Protein AF-W3VMU3-F1 (afdb_monomer_lite)

InterPro domains:
  IPR000582 Acyl-CoA-binding protein, ACBP [PF00887] (4-82)
  IPR000582 Acyl-CoA-binding protein, ACBP [PR00689] (4-19)
  IPR000582 Acyl-CoA-binding protein, ACBP [PR00689] (25-43)
  IPR000582 Acyl-CoA-binding protein, ACBP [PR00689] (48-63)
  IPR000582 Acyl-CoA-binding protein, ACBP [PR00689] (69-86)
  IPR000582 Acyl-CoA-binding protein, ACBP [PS51228] (3-94)
  IPR014352 FERM/acyl-CoA-binding protein superfamily [G3DSA:1.20.80.10] (2-93)
  IPR035984 Acyl-CoA binding protein superfamily [SSF47027] (3-86)

Radius of gyration: 17.45 Å; chains: 1; bounding box: 44×39×42 Å

Structure (mmCIF, N/CA/C/O backbone):
data_AF-W3VMU3-F1
#
_entry.id   AF-W3VMU3-F1
#
loop_
_atom_site.group_PDB
_atom_site.id
_atom_site.type_symbol
_atom_site.label_atom_id
_atom_site.label_alt_id
_atom_site.label_comp_id
_atom_site.label_asym_id
_atom_site.label_entity_id
_atom_site.label_seq_id
_atom_site.pdbx_PDB_ins_code
_atom_site.Cartn_x
_atom_site.Cartn_y
_atom_site.Cartn_z
_atom_site.occupancy
_atom_site.B_iso_or_equiv
_atom_site.auth_seq_id
_atom_site.auth_comp_id
_atom_site.auth_asym_id
_atom_site.auth_atom_id
_atom_site.pdbx_PDB_model_num
ATOM 1 N N . MET A 1 1 ? -11.881 13.806 -7.521 1.00 60.03 1 MET A N 1
ATOM 2 C CA . MET A 1 1 ? -11.652 12.351 -7.335 1.00 60.03 1 MET A CA 1
ATOM 3 C C . MET A 1 1 ? -11.541 12.062 -5.845 1.00 60.03 1 MET A C 1
ATOM 5 O O . MET A 1 1 ? -10.724 12.718 -5.206 1.00 60.03 1 MET A O 1
ATOM 9 N N . SER A 1 2 ? -12.343 11.139 -5.300 1.00 84.69 2 SER A N 1
ATOM 10 C CA . SER A 1 2 ? -12.185 10.689 -3.908 1.00 84.69 2 SER A CA 1
ATOM 11 C C . SER A 1 2 ? -10.859 9.937 -3.732 1.00 84.69 2 SER A C 1
ATOM 13 O O . SER A 1 2 ? -10.323 9.377 -4.694 1.00 84.69 2 SER A O 1
ATOM 15 N N . VAL A 1 3 ? -10.315 9.946 -2.513 1.00 86.19 3 VAL A N 1
ATOM 16 C CA . VAL A 1 3 ? -9.067 9.240 -2.167 1.00 86.19 3 VAL A CA 1
ATOM 17 C C . VAL A 1 3 ? -9.206 7.739 -2.449 1.00 86.19 3 VAL A C 1
ATOM 19 O O . VAL A 1 3 ? -8.334 7.140 -3.073 1.00 86.19 3 VAL A O 1
ATOM 22 N N . GLU A 1 4 ? -10.367 7.171 -2.134 1.00 86.69 4 GLU A N 1
ATOM 23 C CA . GLU A 1 4 ? -10.703 5.775 -2.404 1.00 86.69 4 GLU A CA 1
ATOM 24 C C . GLU A 1 4 ? -10.675 5.424 -3.901 1.00 86.69 4 GLU A C 1
ATOM 26 O O . GLU A 1 4 ? -10.109 4.404 -4.293 1.00 86.69 4 GLU A O 1
ATOM 31 N N . ALA A 1 5 ? -11.213 6.287 -4.771 1.00 87.88 5 ALA A N 1
ATOM 32 C CA . ALA A 1 5 ? -11.179 6.055 -6.216 1.00 87.88 5 ALA A CA 1
ATOM 33 C C . ALA A 1 5 ? -9.739 6.054 -6.759 1.00 87.88 5 ALA A C 1
ATOM 35 O O . ALA A 1 5 ? -9.382 5.215 -7.592 1.00 87.88 5 ALA A O 1
ATOM 36 N N . LYS A 1 6 ? -8.889 6.964 -6.259 1.00 86.44 6 LYS A N 1
ATOM 37 C CA . LYS A 1 6 ? -7.457 6.998 -6.601 1.00 86.44 6 LYS A CA 1
ATOM 38 C C . LYS A 1 6 ? -6.744 5.740 -6.107 1.00 86.44 6 LYS A C 1
ATOM 40 O O . LYS A 1 6 ? -5.964 5.158 -6.858 1.00 86.44 6 LYS A O 1
ATOM 45 N N . PHE A 1 7 ? -7.046 5.300 -4.889 1.00 90.25 7 PHE A N 1
ATOM 46 C CA . PHE A 1 7 ? -6.493 4.090 -4.290 1.00 90.25 7 PHE A CA 1
ATOM 47 C C . PHE A 1 7 ? -6.861 2.832 -5.080 1.00 90.25 7 PHE A C 1
ATOM 49 O O . PHE A 1 7 ? -5.969 2.086 -5.475 1.00 90.25 7 PHE A O 1
ATOM 56 N N . ASN A 1 8 ? -8.140 2.629 -5.403 1.00 89.62 8 ASN A N 1
ATOM 57 C CA . ASN A 1 8 ? -8.587 1.466 -6.177 1.00 89.62 8 ASN A CA 1
ATOM 58 C C . ASN A 1 8 ? -7.898 1.403 -7.548 1.00 89.62 8 ASN A C 1
ATOM 60 O O . ASN A 1 8 ? -7.438 0.343 -7.981 1.00 89.62 8 ASN A O 1
ATOM 64 N N . LYS A 1 9 ? -7.741 2.559 -8.204 1.00 87.69 9 LYS A N 1
ATOM 65 C CA . LYS A 1 9 ? -6.994 2.666 -9.461 1.00 87.69 9 LYS A CA 1
ATOM 66 C C . LYS A 1 9 ? -5.507 2.341 -9.273 1.00 87.69 9 LYS A C 1
ATOM 68 O O . LYS A 1 9 ? -4.952 1.582 -10.063 1.00 87.69 9 LYS A O 1
ATOM 73 N N . ALA A 1 10 ? -4.871 2.866 -8.226 1.00 86.50 10 ALA A N 1
ATOM 74 C CA . ALA A 1 10 ? -3.470 2.594 -7.904 1.00 86.50 10 ALA A CA 1
ATOM 75 C C . ALA A 1 10 ? -3.218 1.103 -7.618 1.00 86.50 10 ALA A C 1
ATOM 77 O O . ALA A 1 10 ? -2.263 0.535 -8.146 1.00 86.50 10 ALA A O 1
ATOM 78 N N . VAL A 1 11 ? -4.102 0.447 -6.861 1.00 88.94 11 VAL A N 1
ATOM 79 C CA . VAL A 1 11 ? -4.041 -0.997 -6.583 1.00 88.94 11 VAL A CA 1
ATOM 80 C C . VAL A 1 11 ? -4.140 -1.808 -7.877 1.00 88.94 11 VAL A C 1
ATOM 82 O O . VAL A 1 11 ? -3.340 -2.718 -8.093 1.00 88.94 11 VAL A O 1
ATOM 85 N N . SER A 1 12 ? -5.068 -1.449 -8.771 1.00 87.06 12 SER A N 1
ATOM 86 C CA . SER A 1 12 ? -5.197 -2.100 -10.081 1.00 87.06 12 SER A CA 1
ATOM 87 C C . SER A 1 12 ? -3.937 -1.941 -10.933 1.00 87.06 12 SER A C 1
ATOM 89 O O . SER A 1 12 ? -3.537 -2.892 -11.606 1.00 87.06 12 SER A O 1
ATOM 91 N N . ILE A 1 13 ? -3.304 -0.763 -10.907 1.00 83.81 13 ILE A N 1
ATOM 92 C CA . ILE A 1 13 ? -2.051 -0.510 -11.626 1.00 83.81 13 ILE A CA 1
ATOM 93 C C . ILE A 1 13 ? -0.955 -1.416 -11.071 1.00 83.81 13 ILE A C 1
ATOM 95 O O . ILE A 1 13 ? -0.384 -2.179 -11.841 1.00 83.81 13 ILE A O 1
ATOM 99 N N . VAL A 1 14 ? -0.713 -1.387 -9.754 1.00 84.06 14 VAL A N 1
ATOM 100 C CA . VAL A 1 14 ? 0.336 -2.183 -9.092 1.00 84.06 14 VAL A CA 1
ATOM 101 C C . VAL A 1 14 ? 0.155 -3.682 -9.344 1.00 84.06 14 VAL A C 1
ATOM 103 O O . VAL A 1 14 ? 1.135 -4.369 -9.617 1.00 84.06 14 VAL A O 1
ATOM 106 N N . GLY A 1 15 ? -1.083 -4.186 -9.321 1.00 81.25 15 GLY A N 1
ATOM 107 C CA . GLY A 1 15 ? -1.386 -5.589 -9.627 1.00 81.25 15 GLY A CA 1
ATOM 108 C C . GLY A 1 15 ? -1.200 -5.973 -11.100 1.00 81.25 15 GLY A C 1
ATOM 109 O O . GLY A 1 15 ? -0.961 -7.141 -11.396 1.00 81.25 15 GLY A O 1
ATOM 110 N N . SER A 1 16 ? -1.272 -5.002 -12.012 1.00 80.81 16 SER A N 1
ATOM 111 C CA . SER A 1 16 ? -1.098 -5.209 -13.456 1.00 80.81 16 SER A CA 1
ATOM 112 C C . SER A 1 16 ? 0.324 -4.906 -13.941 1.00 80.81 16 SER A C 1
ATOM 114 O O . SER A 1 16 ? 0.601 -5.046 -15.133 1.00 80.81 16 SER A O 1
ATOM 116 N N . LEU A 1 17 ? 1.232 -4.466 -13.057 1.00 75.69 17 LEU A N 1
ATOM 117 C CA . LEU A 1 17 ? 2.606 -4.152 -13.443 1.00 75.69 17 LEU A CA 1
ATOM 118 C C . LEU A 1 17 ? 3.341 -5.432 -13.876 1.00 75.69 17 LEU A C 1
ATOM 120 O O . LEU A 1 17 ? 3.419 -6.393 -13.105 1.00 75.69 17 LEU A O 1
ATOM 124 N N . PRO A 1 18 ? 3.924 -5.462 -15.088 1.00 73.44 18 PRO A N 1
ATOM 125 C CA . PRO A 1 18 ? 4.753 -6.581 -15.503 1.00 73.44 18 PRO A CA 1
ATOM 126 C C . PRO A 1 18 ? 6.033 -6.627 -14.661 1.00 73.44 18 PRO A C 1
ATOM 128 O O . PRO A 1 18 ? 6.621 -5.590 -14.353 1.00 73.44 18 PRO A O 1
ATOM 131 N N . LYS A 1 19 ? 6.489 -7.841 -14.325 1.00 66.75 19 LYS A N 1
ATOM 132 C CA . LYS A 1 19 ? 7.703 -8.064 -13.514 1.00 66.75 19 LYS A CA 1
ATOM 133 C C . LYS A 1 19 ? 8.954 -7.439 -14.142 1.00 66.75 19 LYS A C 1
ATOM 135 O O . LYS A 1 19 ? 9.784 -6.901 -13.422 1.00 66.75 19 LYS A O 1
ATOM 140 N N . ASP A 1 20 ? 9.020 -7.428 -15.473 1.00 66.00 20 ASP A N 1
ATOM 141 C CA . ASP A 1 20 ? 10.104 -6.833 -16.267 1.00 66.00 20 ASP A CA 1
ATOM 142 C C . ASP A 1 20 ? 9.714 -5.460 -16.852 1.00 66.00 20 ASP A C 1
ATOM 144 O O . ASP A 1 20 ? 10.149 -5.056 -17.932 1.00 66.00 20 ASP A O 1
ATOM 148 N N . GLY A 1 21 ? 8.823 -4.748 -16.161 1.00 64.69 21 GLY A N 1
ATOM 149 C CA . GLY A 1 21 ? 8.281 -3.469 -16.596 1.00 64.69 21 GLY A CA 1
ATOM 150 C C . GLY A 1 21 ? 9.213 -2.270 -16.392 1.00 64.69 21 GLY A C 1
ATOM 151 O O . GLY A 1 21 ? 10.253 -2.364 -15.740 1.00 64.69 21 GLY A O 1
ATOM 152 N N . PRO A 1 22 ? 8.812 -1.092 -16.905 1.00 61.53 22 PRO A N 1
ATOM 153 C CA . PRO A 1 22 ? 9.502 0.175 -16.650 1.00 61.53 22 PRO A CA 1
ATOM 154 C C . PRO A 1 22 ? 9.359 0.667 -15.198 1.00 61.53 22 PRO A C 1
ATOM 156 O O . PRO A 1 22 ? 10.079 1.576 -14.786 1.00 61.53 22 PRO A O 1
ATOM 159 N N . VAL A 1 23 ? 8.424 0.088 -14.437 1.00 66.12 23 VAL A N 1
ATOM 160 C CA . VAL A 1 23 ? 8.208 0.3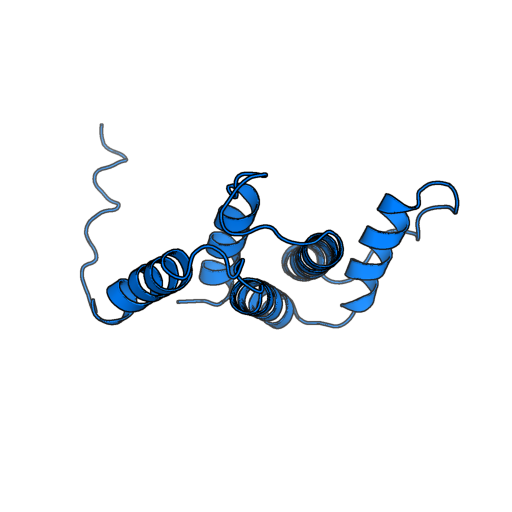43 -13.010 1.00 66.12 23 VAL A CA 1
ATOM 161 C C . VAL A 1 23 ? 8.434 -0.969 -12.278 1.00 66.12 23 VAL A C 1
ATOM 163 O O . VAL A 1 23 ? 7.624 -1.884 -12.407 1.00 66.12 23 VAL A O 1
ATOM 166 N N . GLN A 1 24 ? 9.535 -1.063 -11.536 1.00 72.44 24 GLN A N 1
ATOM 167 C CA . GLN A 1 24 ? 9.871 -2.243 -10.741 1.00 72.44 24 GLN A CA 1
ATOM 168 C C . GLN A 1 24 ? 9.912 -1.854 -9.263 1.00 72.44 24 GLN A C 1
ATOM 170 O O . GLN A 1 24 ? 10.903 -1.279 -8.811 1.00 72.44 24 GLN A O 1
ATOM 175 N N . PRO A 1 25 ? 8.838 -2.130 -8.503 1.00 77.56 25 PRO A N 1
ATOM 176 C CA . PRO A 1 25 ? 8.845 -1.939 -7.062 1.00 77.56 25 PRO A CA 1
ATOM 177 C C . PRO A 1 25 ? 9.890 -2.855 -6.424 1.00 77.56 25 PRO A C 1
ATOM 179 O O . PRO A 1 25 ? 9.876 -4.072 -6.649 1.00 77.56 25 PRO A O 1
ATOM 182 N N . THR A 1 26 ? 10.767 -2.290 -5.596 1.00 82.12 26 THR A N 1
ATOM 183 C CA . THR A 1 26 ? 11.695 -3.090 -4.788 1.00 82.12 26 THR A CA 1
ATOM 184 C C . THR A 1 26 ? 10.919 -3.965 -3.796 1.00 82.12 26 THR A C 1
ATOM 186 O O . THR A 1 26 ? 9.734 -3.734 -3.546 1.00 82.12 26 THR A O 1
ATOM 189 N N . GLN A 1 27 ? 11.561 -4.976 -3.202 1.00 80.94 27 GLN A N 1
ATOM 190 C CA . GLN A 1 27 ? 10.909 -5.794 -2.167 1.00 80.94 27 GLN A CA 1
ATOM 191 C C . GLN A 1 27 ? 10.395 -4.938 -0.998 1.00 80.94 27 GLN A C 1
ATOM 193 O O . GLN A 1 27 ? 9.286 -5.164 -0.515 1.00 80.94 27 GLN A O 1
ATOM 198 N N . ASP A 1 28 ? 11.149 -3.911 -0.605 1.00 83.44 28 ASP A N 1
ATOM 199 C CA . ASP A 1 28 ? 10.746 -2.979 0.449 1.00 83.44 28 ASP A CA 1
ATOM 200 C C . ASP A 1 28 ? 9.518 -2.160 0.046 1.00 83.44 28 ASP A C 1
ATOM 202 O O . ASP A 1 28 ? 8.622 -1.940 0.863 1.00 83.44 28 ASP A O 1
ATOM 206 N N . ASP A 1 29 ? 9.424 -1.742 -1.217 1.00 86.06 29 ASP A N 1
ATOM 207 C CA . ASP A 1 29 ? 8.254 -1.011 -1.703 1.00 86.06 29 ASP A CA 1
ATOM 208 C C . ASP A 1 29 ? 7.022 -1.913 -1.774 1.00 86.06 29 ASP A C 1
ATOM 210 O O . ASP A 1 29 ? 5.940 -1.507 -1.358 1.00 86.06 29 ASP A O 1
ATOM 214 N N . GLN A 1 30 ? 7.181 -3.171 -2.195 1.00 87.62 30 GLN A N 1
ATOM 215 C CA . GLN A 1 30 ? 6.100 -4.162 -2.153 1.00 87.62 30 GLN A CA 1
ATOM 216 C C . GLN A 1 30 ? 5.583 -4.375 -0.722 1.00 87.62 30 GLN A C 1
ATOM 218 O O . GLN A 1 30 ? 4.371 -4.463 -0.510 1.00 87.62 30 GLN A O 1
ATOM 223 N N . LEU A 1 31 ? 6.479 -4.411 0.271 1.00 89.56 31 LEU A N 1
ATOM 224 C CA . LEU A 1 31 ? 6.104 -4.500 1.684 1.00 89.56 31 LEU A CA 1
ATOM 225 C C . LEU A 1 31 ? 5.380 -3.237 2.172 1.00 89.56 31 LEU A C 1
ATOM 227 O O . LEU A 1 31 ? 4.376 -3.359 2.876 1.00 89.56 31 LEU A O 1
ATOM 231 N N . LYS A 1 32 ? 5.816 -2.037 1.765 1.00 89.25 32 LYS A N 1
ATOM 232 C CA . LYS A 1 32 ? 5.110 -0.777 2.071 1.00 89.25 32 LYS A CA 1
ATOM 233 C C . LYS A 1 32 ? 3.701 -0.762 1.478 1.00 89.25 32 LYS A C 1
ATOM 235 O O . LYS A 1 32 ? 2.745 -0.509 2.209 1.00 89.25 32 LYS A O 1
ATOM 240 N N . PHE A 1 33 ? 3.559 -1.088 0.189 1.00 90.31 33 PHE A N 1
ATOM 241 C CA . PHE A 1 33 ? 2.253 -1.176 -0.470 1.00 90.31 33 PHE A CA 1
ATOM 242 C C . PHE A 1 33 ? 1.344 -2.178 0.233 1.00 90.31 33 PHE A C 1
ATOM 244 O O . PHE A 1 33 ? 0.177 -1.879 0.471 1.00 90.31 33 PHE A O 1
ATOM 251 N N . TYR A 1 34 ? 1.877 -3.338 0.623 1.00 92.62 34 TYR A N 1
ATOM 252 C CA . TYR A 1 34 ? 1.128 -4.319 1.400 1.00 92.62 34 TYR A CA 1
ATOM 253 C C . TYR A 1 34 ? 0.645 -3.740 2.738 1.00 92.62 34 TYR A C 1
ATOM 255 O O . TYR A 1 34 ? -0.536 -3.860 3.061 1.00 92.62 34 TYR A O 1
ATOM 263 N N . GLY A 1 35 ? 1.522 -3.078 3.497 1.00 93.00 35 GLY A N 1
ATOM 264 C CA . GLY A 1 35 ? 1.168 -2.470 4.780 1.00 93.00 35 GLY A CA 1
ATOM 265 C C . GLY A 1 35 ? 0.054 -1.427 4.660 1.00 93.00 35 GLY A C 1
ATOM 266 O O . GLY A 1 35 ? -0.916 -1.483 5.415 1.00 93.00 35 GLY A O 1
ATOM 267 N N . PHE A 1 36 ? 0.156 -0.509 3.693 1.00 93.31 36 PHE A N 1
ATOM 268 C CA . PHE A 1 36 ? -0.873 0.509 3.453 1.00 93.31 36 PHE A CA 1
ATOM 269 C C . PHE A 1 36 ? -2.176 -0.095 2.932 1.00 93.31 36 PHE A C 1
ATOM 271 O O . PHE A 1 36 ? -3.248 0.273 3.398 1.00 93.31 36 PHE A O 1
ATOM 278 N N . TYR A 1 37 ? -2.103 -1.074 2.027 1.00 93.94 37 TYR A N 1
ATOM 279 C CA . TYR A 1 37 ? -3.284 -1.762 1.508 1.00 93.94 37 TYR A CA 1
ATOM 280 C C . TYR A 1 37 ? -4.074 -2.460 2.621 1.00 93.94 37 TYR A C 1
ATOM 282 O O . TYR A 1 37 ? -5.301 -2.354 2.684 1.00 93.94 37 TYR A O 1
ATOM 290 N N . LYS A 1 38 ? -3.381 -3.156 3.530 1.00 94.31 38 LYS A N 1
ATOM 291 C CA . LYS A 1 38 ? -4.017 -3.835 4.665 1.00 94.31 38 LYS A CA 1
ATOM 292 C C . LYS A 1 38 ? -4.646 -2.841 5.640 1.00 94.31 38 LYS A C 1
ATOM 294 O O . LYS A 1 38 ? -5.785 -3.060 6.043 1.00 94.31 38 LYS A O 1
ATOM 299 N N . GLN A 1 39 ? -3.966 -1.735 5.937 1.00 93.25 39 GLN A N 1
ATOM 300 C CA . GLN A 1 39 ? -4.509 -0.682 6.797 1.00 93.25 39 GLN A CA 1
ATOM 301 C C . GLN A 1 39 ? -5.724 0.019 6.162 1.00 93.25 39 GLN A C 1
ATOM 303 O O . GLN A 1 39 ? -6.736 0.222 6.823 1.00 93.25 39 GLN A O 1
ATOM 308 N N . ALA A 1 40 ? -5.678 0.312 4.861 1.00 93.06 40 ALA A N 1
ATOM 309 C CA . ALA A 1 40 ? -6.774 0.950 4.132 1.00 93.06 40 ALA A CA 1
ATOM 310 C C . ALA A 1 40 ? -8.039 0.075 4.048 1.00 93.06 40 ALA A C 1
ATOM 312 O O . ALA A 1 40 ? -9.157 0.587 4.064 1.00 93.06 40 ALA A O 1
ATOM 313 N N . THR A 1 41 ? -7.877 -1.248 3.950 1.00 92.62 41 THR A N 1
ATOM 314 C CA . THR A 1 41 ? -8.995 -2.189 3.758 1.00 92.62 41 THR A CA 1
ATOM 315 C C . THR A 1 41 ? -9.536 -2.732 5.078 1.00 92.62 41 THR A C 1
ATOM 317 O O . THR A 1 41 ? -10.736 -2.653 5.345 1.00 92.62 41 THR A O 1
ATOM 320 N N . ILE A 1 42 ? -8.652 -3.263 5.922 1.00 93.12 42 ILE A N 1
ATOM 321 C CA . ILE A 1 42 ? -9.009 -3.935 7.178 1.00 93.12 42 ILE A CA 1
ATOM 322 C C . ILE A 1 42 ? -8.917 -2.974 8.364 1.00 93.12 42 ILE A C 1
ATOM 324 O O . ILE A 1 42 ? -9.728 -3.077 9.282 1.00 93.12 42 ILE A O 1
ATOM 328 N N . GLY A 1 43 ? -7.988 -2.019 8.327 1.00 92.12 43 GLY A N 1
ATOM 329 C CA . GLY A 1 43 ? -7.603 -1.218 9.488 1.00 92.12 43 GLY A CA 1
ATOM 330 C C . GLY A 1 43 ? -6.455 -1.874 10.248 1.00 92.12 43 GLY A C 1
ATOM 331 O O . GLY A 1 43 ? -5.627 -2.567 9.652 1.00 92.12 43 GLY A O 1
ATOM 332 N N . ASP A 1 44 ? -6.427 -1.660 11.560 1.00 93.50 44 ASP A N 1
ATOM 333 C CA . ASP A 1 44 ? -5.347 -2.116 12.433 1.00 93.50 44 ASP A CA 1
ATOM 334 C C . ASP A 1 44 ? -5.104 -3.627 12.370 1.00 93.50 44 ASP A C 1
ATOM 336 O O . ASP A 1 44 ? -6.015 -4.444 12.192 1.00 93.50 44 ASP A O 1
ATOM 340 N N . VAL A 1 45 ? -3.838 -4.006 12.554 1.00 93.25 45 VAL A N 1
ATOM 341 C CA . VAL A 1 45 ? -3.426 -5.407 12.557 1.00 93.25 45 VAL A CA 1
ATOM 342 C C . VAL A 1 45 ? -4.148 -6.189 13.655 1.00 93.25 45 VAL A C 1
ATOM 344 O O . VAL A 1 45 ? -4.081 -5.876 14.840 1.00 93.25 45 VAL A O 1
ATOM 347 N N . ASN A 1 46 ? -4.833 -7.254 13.248 1.00 91.31 46 ASN A N 1
ATOM 348 C CA . ASN A 1 46 ? -5.657 -8.089 14.125 1.00 91.31 46 ASN A CA 1
ATOM 349 C C . ASN A 1 46 ? -5.181 -9.552 14.187 1.00 91.31 46 ASN A C 1
ATOM 351 O O . ASN A 1 46 ? -5.840 -10.410 14.772 1.00 91.31 46 ASN A O 1
ATOM 355 N N . THR A 1 47 ? -4.027 -9.852 13.588 1.00 90.56 47 THR A N 1
ATOM 356 C CA . THR A 1 47 ? -3.428 -11.192 13.552 1.00 90.56 47 THR A CA 1
ATOM 357 C C . THR A 1 47 ? -2.208 -11.284 14.460 1.00 90.56 47 THR A C 1
ATOM 359 O O . THR A 1 47 ? -1.468 -10.312 14.607 1.00 90.56 47 THR A O 1
ATOM 362 N N . LYS A 1 48 ? -1.929 -12.471 15.010 1.00 90.62 48 LYS A N 1
ATOM 363 C CA . LYS A 1 48 ? -0.703 -12.718 15.786 1.00 90.62 48 LYS A CA 1
ATOM 364 C C . LYS A 1 48 ? 0.543 -12.611 14.901 1.00 90.62 48 LYS A C 1
ATOM 366 O O . LYS A 1 48 ? 0.497 -12.957 13.722 1.00 90.62 48 LYS A O 1
ATOM 371 N N . LYS A 1 49 ? 1.659 -12.172 15.492 1.00 90.38 49 LYS A N 1
ATOM 372 C CA . LYS A 1 49 ? 2.956 -12.110 14.809 1.00 90.38 49 LYS A CA 1
ATOM 373 C C . LYS A 1 49 ? 3.375 -13.518 14.344 1.00 90.38 49 LYS A C 1
ATOM 375 O O . LYS A 1 49 ? 3.381 -14.430 15.175 1.00 90.38 49 LYS A O 1
ATOM 380 N N . PRO A 1 50 ? 3.725 -13.708 13.057 1.00 91.31 50 PRO A N 1
ATOM 381 C CA . PRO A 1 50 ? 4.214 -14.986 12.544 1.00 91.31 50 PRO A CA 1
ATOM 382 C C . PRO A 1 50 ? 5.471 -15.474 13.275 1.00 91.31 50 PRO A C 1
ATOM 384 O O . PRO A 1 50 ? 6.266 -14.676 13.781 1.00 91.31 50 PRO A O 1
ATOM 387 N N . GLY A 1 51 ? 5.639 -16.798 13.342 1.00 88.19 51 GLY A N 1
ATOM 388 C CA . GLY A 1 51 ? 6.772 -17.439 14.013 1.00 88.19 51 GLY A CA 1
ATOM 389 C C . GLY A 1 51 ? 8.108 -17.212 13.296 1.00 88.19 51 GLY A C 1
ATOM 390 O O . GLY A 1 51 ? 8.149 -16.845 12.127 1.00 88.19 51 GLY A O 1
ATOM 391 N N . MET A 1 52 ? 9.220 -17.479 13.990 1.00 79.75 52 MET A N 1
ATOM 392 C CA . MET A 1 52 ? 10.589 -17.212 13.506 1.00 79.75 52 MET A CA 1
ATOM 393 C C . MET A 1 52 ? 10.945 -17.908 12.177 1.00 79.75 52 MET A C 1
ATOM 395 O O . MET A 1 52 ? 11.828 -17.436 11.467 1.00 79.75 52 MET A O 1
ATOM 399 N N . PHE A 1 53 ? 10.248 -18.992 11.828 1.00 88.81 53 PHE A N 1
ATOM 400 C CA . PHE A 1 53 ? 10.465 -19.749 10.593 1.00 88.81 53 PHE A CA 1
ATOM 401 C C . PHE A 1 53 ? 9.759 -19.157 9.358 1.00 88.81 53 PHE A C 1
ATOM 403 O O . PHE A 1 53 ? 10.083 -19.553 8.243 1.00 88.81 53 PHE A O 1
ATOM 410 N N . ASP A 1 54 ? 8.839 -18.198 9.525 1.00 88.88 54 ASP A N 1
ATOM 411 C CA . ASP A 1 54 ? 8.161 -17.498 8.423 1.00 88.88 54 ASP A CA 1
ATOM 412 C C . ASP A 1 54 ? 8.642 -16.042 8.329 1.00 88.88 54 ASP A C 1
ATOM 414 O O . ASP A 1 54 ? 7.999 -15.101 8.806 1.00 88.88 54 ASP A O 1
ATOM 418 N N . LEU A 1 55 ? 9.818 -15.855 7.724 1.00 87.62 55 LEU A N 1
ATOM 419 C CA . LEU A 1 55 ? 10.425 -14.531 7.563 1.00 87.62 55 LEU A CA 1
ATOM 420 C C . LEU A 1 55 ? 9.570 -13.618 6.672 1.00 87.62 55 LEU A C 1
ATOM 422 O O . LEU A 1 55 ? 9.373 -12.450 7.000 1.00 87.62 55 LEU A O 1
ATOM 426 N N . THR A 1 56 ? 9.010 -14.138 5.578 1.00 87.12 56 THR A N 1
ATOM 427 C CA . THR A 1 56 ? 8.171 -13.351 4.661 1.00 87.12 56 THR A CA 1
ATOM 428 C C . THR A 1 56 ? 6.882 -12.891 5.332 1.00 87.12 56 THR A C 1
ATOM 430 O O . THR A 1 56 ? 6.516 -11.719 5.220 1.00 87.12 56 THR A O 1
ATOM 433 N N . GLY A 1 57 ? 6.197 -13.785 6.047 1.00 89.31 57 GLY A N 1
ATOM 434 C CA . GLY A 1 57 ? 5.023 -13.435 6.836 1.00 89.31 57 GLY A CA 1
ATOM 435 C C . GLY A 1 57 ? 5.364 -12.427 7.924 1.00 89.31 57 GLY A C 1
ATOM 436 O O . GLY A 1 57 ? 4.633 -11.451 8.094 1.00 89.31 57 GLY A O 1
ATOM 437 N N . LYS A 1 58 ? 6.504 -12.594 8.607 1.00 91.19 58 LYS A N 1
ATOM 438 C CA . LYS A 1 58 ? 6.990 -11.634 9.604 1.00 91.19 58 LYS A CA 1
ATOM 439 C C . LYS A 1 58 ? 7.179 -10.239 9.008 1.00 91.19 58 LYS A C 1
ATOM 441 O O . LYS A 1 58 ? 6.668 -9.290 9.590 1.00 91.19 58 LYS A O 1
ATOM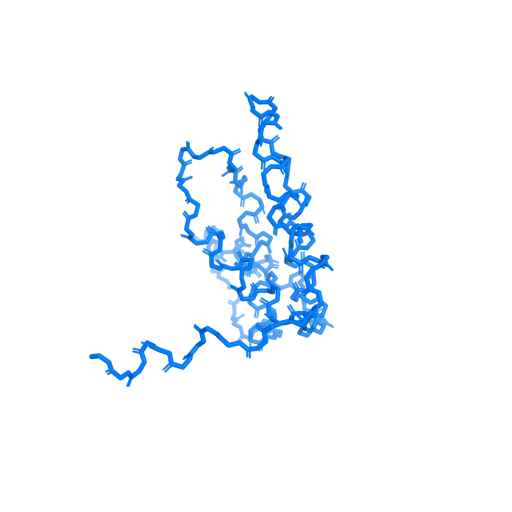 446 N N . TYR A 1 59 ? 7.833 -10.099 7.854 1.00 91.25 59 TYR A N 1
ATOM 447 C CA . TYR A 1 59 ? 8.031 -8.788 7.218 1.00 91.25 59 TYR A CA 1
ATOM 448 C C . TYR A 1 59 ? 6.716 -8.143 6.770 1.00 91.25 59 TYR A C 1
ATOM 450 O O . TYR A 1 59 ? 6.506 -6.953 6.989 1.00 91.25 59 TYR A O 1
ATOM 458 N N . LYS A 1 60 ? 5.794 -8.928 6.200 1.00 91.19 60 LYS A N 1
ATOM 459 C CA . LYS A 1 60 ? 4.443 -8.458 5.851 1.00 91.19 60 LYS A CA 1
ATOM 460 C C . LYS A 1 60 ? 3.674 -7.981 7.080 1.00 91.19 60 LYS A C 1
ATOM 462 O O . LYS A 1 60 ? 3.030 -6.935 7.043 1.00 91.19 60 LYS A O 1
ATOM 467 N N . TRP A 1 61 ? 3.740 -8.750 8.164 1.00 93.06 61 TRP A N 1
ATOM 468 C CA . TRP A 1 61 ? 3.105 -8.404 9.428 1.00 93.06 61 TRP A CA 1
ATOM 469 C C . TRP A 1 61 ? 3.724 -7.144 10.030 1.00 93.06 61 TRP A C 1
ATOM 471 O O . TRP A 1 61 ? 2.990 -6.257 10.439 1.00 93.06 61 TRP A O 1
ATOM 481 N N . GLU A 1 62 ? 5.052 -7.017 10.029 1.00 93.06 62 GLU A N 1
ATOM 482 C CA . GLU A 1 62 ? 5.750 -5.828 10.530 1.00 93.06 62 GLU A CA 1
ATOM 483 C C . GLU A 1 62 ? 5.410 -4.578 9.709 1.00 93.06 62 GLU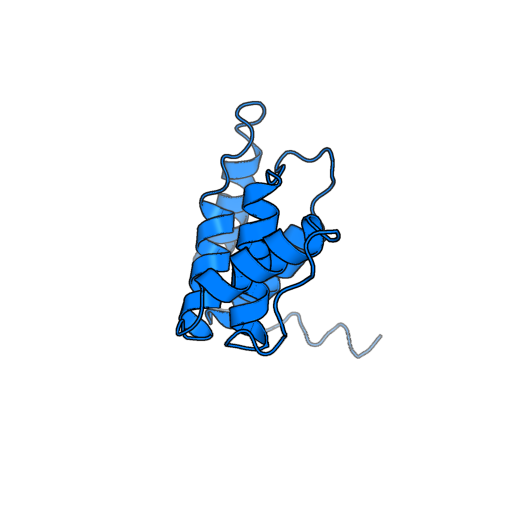 A C 1
ATOM 485 O O . GLU A 1 62 ? 5.159 -3.524 10.291 1.00 93.06 62 GLU A O 1
ATOM 490 N N . ALA A 1 63 ? 5.309 -4.698 8.381 1.00 93.06 63 ALA A N 1
ATOM 491 C CA . ALA A 1 63 ? 4.891 -3.600 7.513 1.00 93.06 63 ALA A CA 1
ATOM 492 C C . ALA A 1 63 ? 3.449 -3.141 7.788 1.00 93.06 63 ALA A C 1
ATOM 494 O O . ALA A 1 63 ? 3.179 -1.944 7.774 1.00 93.06 63 ALA A O 1
ATOM 495 N N . TRP A 1 64 ? 2.530 -4.070 8.068 1.00 94.12 64 TRP A N 1
ATOM 496 C CA . TRP A 1 64 ? 1.156 -3.730 8.447 1.00 94.12 64 TRP A CA 1
ATOM 497 C C . TRP A 1 64 ? 1.087 -3.145 9.864 1.00 94.12 64 TRP A C 1
ATOM 499 O O . TRP A 1 64 ? 0.522 -2.074 10.059 1.00 94.12 64 TRP A O 1
ATOM 509 N N . ASN A 1 65 ? 1.739 -3.785 10.837 1.00 94.56 65 ASN A N 1
ATOM 510 C CA . ASN A 1 65 ? 1.777 -3.344 12.232 1.00 94.56 65 ASN A CA 1
ATOM 511 C C . ASN A 1 65 ? 2.386 -1.942 12.392 1.00 94.56 65 ASN A C 1
ATOM 513 O O . ASN A 1 65 ? 1.990 -1.197 13.280 1.00 94.56 65 ASN A O 1
ATOM 517 N N . LYS A 1 66 ? 3.332 -1.553 11.529 1.00 93.94 66 LYS A N 1
ATOM 518 C CA . LYS A 1 66 ? 3.924 -0.207 11.537 1.00 93.94 66 LYS A CA 1
ATOM 519 C C . LYS A 1 66 ? 2.905 0.909 11.263 1.00 93.94 66 LYS A C 1
ATOM 521 O O . LYS A 1 66 ? 3.123 2.030 11.708 1.00 93.94 66 LYS A O 1
ATOM 526 N N . ASN A 1 67 ? 1.818 0.606 10.557 1.00 92.75 67 ASN A N 1
ATOM 527 C CA . ASN A 1 67 ? 0.777 1.572 10.197 1.00 92.75 67 ASN A CA 1
ATOM 528 C C . ASN A 1 67 ? -0.427 1.538 11.153 1.00 92.75 67 ASN A C 1
ATOM 530 O O . ASN A 1 67 ? -1.458 2.131 10.848 1.00 92.75 67 ASN A O 1
ATOM 534 N N . GLN A 1 68 ? -0.321 0.840 12.287 1.00 92.19 68 GLN A N 1
ATOM 535 C CA . GLN A 1 68 ? -1.388 0.783 13.281 1.00 92.19 68 GLN A CA 1
ATOM 536 C C . GLN A 1 68 ? -1.739 2.190 13.795 1.00 92.19 68 GLN A C 1
ATOM 538 O O . GLN A 1 68 ? -0.855 3.001 14.068 1.00 92.19 68 GLN A O 1
ATOM 543 N N . GLY A 1 69 ? -3.034 2.470 13.941 1.00 92.75 69 GLY A N 1
ATOM 544 C CA . GLY A 1 69 ? -3.561 3.772 14.348 1.00 92.75 69 GLY A CA 1
ATOM 545 C C . GLY A 1 69 ? -3.707 4.780 13.205 1.00 92.75 69 GLY A C 1
ATOM 546 O O . GLY A 1 69 ? -4.241 5.864 13.426 1.00 92.75 69 GLY A O 1
ATOM 547 N N . MET A 1 70 ? -3.271 4.444 11.986 1.00 93.50 70 MET A N 1
ATOM 548 C CA . MET A 1 70 ? -3.507 5.267 10.798 1.00 93.50 70 MET A CA 1
ATOM 549 C C . MET A 1 70 ? -4.953 5.096 10.314 1.00 93.50 70 MET A C 1
ATOM 551 O O . MET A 1 70 ? -5.464 3.973 10.262 1.00 93.50 70 MET A O 1
ATOM 555 N N . SER A 1 71 ? -5.612 6.197 9.941 1.00 94.56 71 SER A N 1
ATOM 556 C CA . SER A 1 71 ? -6.967 6.149 9.385 1.00 94.56 71 SER A CA 1
ATOM 557 C C . SER A 1 71 ? -6.987 5.451 8.020 1.00 94.56 71 SER A C 1
ATOM 559 O O . SER A 1 71 ? -5.957 5.298 7.354 1.00 94.56 71 SER A O 1
ATOM 561 N N . LYS A 1 72 ? -8.173 5.015 7.583 1.00 92.38 72 LYS A N 1
ATOM 562 C CA . LYS A 1 72 ? -8.316 4.390 6.264 1.00 92.38 72 LYS A CA 1
ATOM 563 C C . LYS A 1 72 ? -7.999 5.386 5.155 1.00 92.38 72 LYS A C 1
ATOM 565 O O . LYS A 1 72 ? -7.288 5.020 4.222 1.00 92.38 72 LYS A O 1
ATOM 570 N N . GLU A 1 73 ? -8.477 6.624 5.267 1.00 91.69 73 GLU A N 1
ATOM 571 C CA . GLU A 1 73 ? -8.201 7.670 4.283 1.00 91.69 73 GLU A CA 1
ATOM 572 C C . GLU A 1 73 ? -6.700 7.982 4.191 1.00 91.69 73 GLU A C 1
ATOM 574 O O . GLU A 1 73 ? -6.158 8.040 3.086 1.00 91.69 73 GLU A O 1
ATOM 579 N N . ASP A 1 74 ? -6.004 8.096 5.327 1.00 93.00 74 ASP A N 1
ATOM 580 C CA . ASP A 1 74 ? -4.562 8.374 5.342 1.00 93.00 74 ASP A CA 1
ATOM 581 C C . ASP A 1 74 ? -3.757 7.220 4.738 1.00 93.00 74 ASP A C 1
ATOM 583 O O . ASP A 1 74 ? -2.822 7.444 3.970 1.00 93.00 74 ASP A O 1
ATOM 587 N N . ALA A 1 75 ? -4.142 5.972 5.023 1.00 93.19 75 ALA A N 1
ATOM 588 C CA . ALA A 1 75 ? -3.492 4.798 4.448 1.00 93.19 75 ALA A CA 1
ATOM 589 C C . ALA A 1 75 ? -3.690 4.716 2.925 1.00 93.19 75 ALA A C 1
ATOM 591 O O . ALA A 1 75 ? -2.762 4.363 2.192 1.00 93.19 75 ALA A O 1
ATOM 592 N N . GLN A 1 76 ? -4.882 5.065 2.432 1.00 91.50 76 GLN A N 1
ATOM 593 C CA . GLN A 1 76 ? -5.160 5.146 0.997 1.00 91.50 76 GLN A CA 1
ATOM 594 C C . GLN A 1 76 ? -4.330 6.245 0.326 1.00 91.50 76 GLN A C 1
ATOM 596 O O . GLN A 1 76 ? -3.747 6.010 -0.735 1.00 91.50 76 GLN A O 1
ATOM 601 N N . GLN A 1 77 ? -4.239 7.423 0.950 1.00 91.69 77 GLN A N 1
ATOM 602 C CA . GLN A 1 77 ? -3.436 8.530 0.440 1.00 91.69 77 GLN A CA 1
ATOM 603 C C . GLN A 1 77 ? -1.945 8.163 0.418 1.00 91.69 77 GLN A C 1
ATOM 605 O O . GLN A 1 77 ? -1.300 8.300 -0.620 1.00 91.69 77 GLN A O 1
ATOM 610 N N . ALA A 1 78 ? -1.424 7.577 1.499 1.00 90.31 78 ALA A N 1
ATOM 611 C CA . ALA A 1 78 ? -0.041 7.116 1.586 1.00 90.31 78 ALA A CA 1
ATOM 612 C C . ALA A 1 78 ? 0.298 6.044 0.535 1.00 90.31 78 ALA A C 1
ATOM 614 O O . ALA A 1 78 ? 1.408 6.032 0.004 1.00 90.31 78 ALA A O 1
ATOM 615 N N . TYR A 1 79 ? -0.649 5.164 0.186 1.00 91.25 79 TYR A N 1
ATOM 616 C CA . TYR A 1 79 ? -0.469 4.192 -0.897 1.00 91.25 79 TYR A CA 1
ATOM 617 C C . TYR A 1 79 ? -0.285 4.883 -2.254 1.00 91.25 79 TYR A C 1
ATOM 619 O O . TYR A 1 79 ? 0.609 4.526 -3.025 1.00 91.25 79 TYR A O 1
ATOM 627 N N . VAL A 1 80 ? -1.128 5.877 -2.551 1.00 89.00 80 VAL A N 1
ATOM 628 C CA . VAL A 1 80 ? -1.044 6.657 -3.793 1.00 89.00 80 VAL A CA 1
ATOM 629 C C . VAL A 1 80 ? 0.265 7.444 -3.835 1.00 89.00 80 VAL A C 1
ATOM 631 O O . VAL A 1 80 ? 0.966 7.408 -4.845 1.00 89.00 80 VAL A O 1
ATOM 634 N N . ASP A 1 81 ? 0.642 8.081 -2.729 1.00 87.81 81 ASP A N 1
ATOM 635 C CA . ASP A 1 8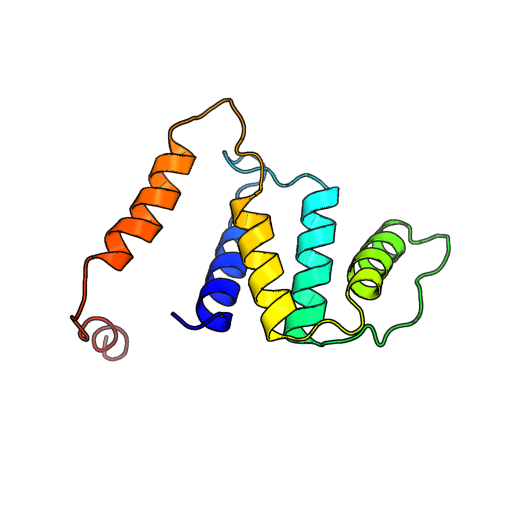1 ? 1.879 8.855 -2.630 1.00 87.81 81 ASP A CA 1
ATOM 636 C C . ASP A 1 81 ? 3.116 7.964 -2.789 1.00 87.81 81 ASP A C 1
ATOM 638 O O . ASP A 1 81 ? 4.040 8.317 -3.520 1.00 87.81 81 ASP A O 1
ATOM 642 N N . ALA A 1 82 ? 3.120 6.769 -2.191 1.00 86.38 82 ALA A N 1
ATOM 643 C CA . ALA A 1 82 ? 4.195 5.794 -2.361 1.00 86.38 82 ALA A CA 1
ATOM 644 C C . ALA A 1 82 ? 4.343 5.343 -3.824 1.00 86.38 82 ALA A C 1
ATOM 646 O O . ALA A 1 82 ? 5.463 5.181 -4.305 1.00 86.38 82 ALA A O 1
ATOM 647 N N . LEU A 1 83 ? 3.233 5.189 -4.556 1.00 84.31 83 LEU A N 1
ATOM 648 C CA . LEU A 1 83 ? 3.257 4.862 -5.985 1.00 84.31 83 LEU A CA 1
ATOM 649 C C . LEU A 1 83 ? 3.835 6.013 -6.819 1.00 84.31 83 LEU A C 1
ATOM 651 O O . LEU A 1 83 ? 4.582 5.766 -7.764 1.00 84.31 83 LEU A O 1
ATOM 655 N N . LEU A 1 84 ? 3.523 7.259 -6.458 1.00 82.06 84 LEU A N 1
ATOM 656 C CA . LEU A 1 84 ? 4.064 8.453 -7.115 1.00 82.06 84 LEU A CA 1
ATOM 657 C C . LEU A 1 84 ? 5.551 8.681 -6.802 1.00 82.06 84 LEU A C 1
ATOM 659 O O . LEU A 1 84 ? 6.267 9.231 -7.637 1.00 82.06 84 LEU A O 1
ATOM 663 N N . GLN A 1 85 ? 6.009 8.263 -5.619 1.00 78.00 85 GLN A N 1
ATOM 664 C CA . GLN A 1 85 ? 7.399 8.382 -5.171 1.00 78.00 85 GLN A CA 1
ATOM 665 C C . GLN A 1 85 ? 8.309 7.250 -5.646 1.00 78.00 85 GLN A C 1
ATOM 667 O O . GLN A 1 85 ? 9.527 7.373 -5.497 1.00 78.00 85 GLN A O 1
ATOM 672 N N . LEU A 1 86 ? 7.761 6.159 -6.198 1.00 76.12 86 LEU A N 1
ATOM 673 C CA . LEU A 1 86 ? 8.584 5.077 -6.729 1.00 76.12 86 LEU A CA 1
ATOM 674 C C . LEU A 1 86 ? 9.610 5.658 -7.712 1.00 76.12 86 LEU A C 1
ATOM 676 O O . LEU A 1 86 ? 9.213 6.311 -8.685 1.00 76.12 86 LEU A O 1
ATOM 680 N N . PRO A 1 87 ? 10.919 5.427 -7.488 1.00 61.34 87 PRO A N 1
ATOM 681 C CA . PRO A 1 87 ? 11.943 5.867 -8.412 1.00 61.34 87 PRO A CA 1
ATOM 682 C C . PRO A 1 87 ? 11.743 5.085 -9.703 1.00 61.34 87 PRO A C 1
ATOM 684 O O . PRO A 1 87 ? 12.128 3.924 -9.830 1.00 61.34 87 PRO A O 1
ATOM 687 N N . LEU A 1 88 ? 11.081 5.721 -10.664 1.00 55.00 88 LEU A N 1
ATOM 688 C CA . LEU A 1 88 ? 10.971 5.191 -12.008 1.00 55.00 88 LEU A CA 1
ATOM 689 C C . LEU A 1 88 ? 12.383 4.911 -12.499 1.00 55.00 88 LEU A C 1
ATOM 691 O O . LEU A 1 88 ? 13.265 5.765 -12.364 1.00 55.00 88 LEU A O 1
ATOM 695 N N . CYS A 1 89 ? 12.601 3.709 -13.031 1.00 46.06 89 CYS A N 1
ATOM 696 C CA . CYS A 1 89 ? 13.916 3.312 -13.501 1.00 46.06 89 CYS A CA 1
ATOM 697 C C . CYS A 1 89 ? 14.502 4.428 -14.392 1.00 46.06 89 CYS A C 1
ATOM 699 O O . CYS A 1 89 ? 13.848 4.833 -15.364 1.00 46.06 89 CYS A O 1
ATOM 701 N N . PRO A 1 90 ? 15.732 4.909 -14.119 1.00 45.69 90 PRO A N 1
ATOM 702 C CA . PRO A 1 90 ? 16.366 5.977 -14.900 1.00 45.69 90 PRO A CA 1
ATOM 703 C C . PRO A 1 90 ? 16.486 5.653 -16.399 1.00 45.69 90 PRO A C 1
ATOM 705 O O . PRO A 1 90 ? 16.672 6.546 -17.223 1.00 45.69 90 PRO A O 1
ATOM 708 N N . SER A 1 91 ? 16.349 4.376 -16.761 1.00 48.78 91 SER A N 1
ATOM 709 C CA . SER A 1 91 ? 16.497 3.830 -18.107 1.00 48.78 91 SER A CA 1
ATOM 710 C C 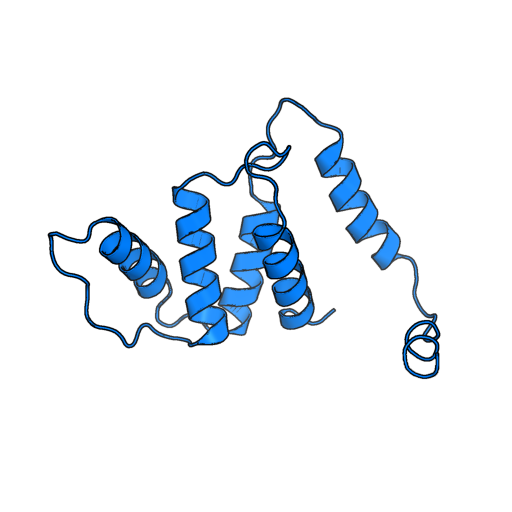. SER A 1 91 ? 15.411 4.259 -19.102 1.00 48.78 91 SER A C 1
ATOM 712 O O . SER A 1 91 ? 15.631 4.116 -20.302 1.00 48.78 91 SER A O 1
ATOM 714 N N . ARG A 1 92 ? 14.249 4.784 -18.674 1.00 53.34 92 ARG A N 1
ATOM 715 C CA . ARG A 1 92 ? 13.231 5.331 -19.599 1.00 53.34 92 ARG A CA 1
ATOM 716 C C . ARG A 1 92 ? 12.466 6.512 -18.992 1.00 53.34 92 ARG A C 1
ATOM 718 O O . ARG A 1 92 ? 11.371 6.360 -18.460 1.00 53.34 92 ARG A O 1
ATOM 725 N N . ARG A 1 93 ? 12.991 7.725 -19.217 1.00 51.25 93 ARG A N 1
ATOM 726 C CA . ARG A 1 93 ? 12.328 9.035 -18.993 1.00 51.25 93 ARG A CA 1
ATOM 727 C C . ARG A 1 93 ? 10.905 9.160 -19.582 1.00 51.25 93 ARG A C 1
ATOM 729 O O . ARG A 1 93 ? 10.172 10.065 -19.201 1.00 51.25 93 ARG A O 1
ATOM 736 N N . SER A 1 94 ? 10.505 8.278 -20.500 1.00 50.62 94 SER A N 1
ATOM 737 C CA . SER A 1 94 ? 9.256 8.385 -21.269 1.00 50.62 94 SER A CA 1
ATOM 738 C C . SER A 1 94 ? 7.993 7.971 -20.491 1.00 50.62 94 SER A C 1
ATOM 740 O O . SER A 1 94 ? 6.923 8.517 -20.745 1.00 50.62 94 SER A O 1
ATOM 742 N N . SER A 1 95 ? 8.095 7.076 -19.503 1.00 49.41 95 SER A N 1
ATOM 743 C CA . SER A 1 95 ? 6.931 6.532 -18.775 1.00 49.41 95 SER A CA 1
ATOM 744 C C . SER A 1 95 ? 6.389 7.466 -17.683 1.00 49.41 95 SER A C 1
ATOM 746 O O . SER A 1 95 ? 5.184 7.482 -17.446 1.00 49.41 95 SER A O 1
ATOM 748 N N . TYR A 1 96 ? 7.249 8.284 -17.057 1.00 51.53 96 TYR A N 1
ATOM 749 C CA . TYR A 1 96 ? 6.825 9.309 -16.086 1.00 51.53 96 TYR A CA 1
ATOM 750 C C . TYR A 1 96 ? 5.936 10.358 -16.748 1.00 51.53 96 TYR A C 1
ATOM 752 O O . TYR A 1 96 ? 4.871 10.680 -16.236 1.00 51.53 96 TYR A O 1
ATOM 760 N N . ILE A 1 97 ? 6.358 10.834 -17.925 1.00 56.22 97 ILE A N 1
ATOM 761 C CA . ILE A 1 97 ? 5.604 11.793 -18.730 1.00 56.22 97 ILE A CA 1
ATOM 762 C C . ILE A 1 97 ? 4.286 11.174 -19.204 1.00 56.22 97 ILE A C 1
ATOM 764 O O . ILE A 1 97 ? 3.282 11.867 -19.177 1.00 56.22 97 ILE A O 1
ATOM 768 N N . ALA A 1 98 ? 4.242 9.874 -19.523 1.00 56.16 98 ALA A N 1
ATOM 769 C CA . ALA A 1 98 ? 3.002 9.188 -19.893 1.00 56.16 98 ALA A CA 1
ATOM 770 C C . ALA A 1 98 ? 2.005 9.069 -18.726 1.00 56.16 98 ALA A C 1
ATOM 772 O O . ALA A 1 98 ? 0.836 9.390 -18.903 1.00 56.16 98 ALA A O 1
ATOM 773 N N . ILE A 1 99 ? 2.440 8.668 -17.525 1.00 55.19 99 ILE A N 1
ATOM 774 C CA . ILE A 1 99 ? 1.552 8.593 -16.347 1.00 55.19 99 ILE A CA 1
ATOM 775 C C . ILE A 1 99 ? 1.117 10.001 -15.916 1.00 55.19 99 ILE A C 1
ATOM 777 O O . ILE A 1 99 ? -0.060 10.218 -15.642 1.00 55.19 99 ILE A O 1
ATOM 781 N N . GLN A 1 100 ? 2.030 10.978 -15.936 1.00 55.31 100 GLN A N 1
ATOM 782 C CA . GLN A 1 100 ? 1.716 12.387 -15.687 1.00 55.31 100 GLN A CA 1
ATOM 783 C C . GLN A 1 100 ? 0.768 12.955 -16.755 1.00 55.31 100 GLN A C 1
ATOM 785 O O . GLN A 1 100 ? -0.166 13.653 -16.397 1.00 55.31 100 GLN A O 1
ATOM 790 N N . GLN A 1 101 ? 0.913 12.621 -18.043 1.00 54.53 101 GLN A N 1
ATOM 791 C CA . GLN A 1 101 ? -0.025 13.035 -19.096 1.00 54.53 101 GLN A CA 1
ATOM 792 C C . GLN A 1 101 ? -1.367 12.320 -19.006 1.00 54.53 101 GLN A C 1
ATOM 794 O O . GLN A 1 101 ? -2.375 12.945 -19.290 1.00 54.53 101 GLN A O 1
ATOM 799 N N . ILE A 1 102 ? -1.424 11.058 -18.582 1.00 60.88 102 ILE A N 1
ATOM 800 C CA . ILE A 1 102 ? -2.693 10.347 -18.355 1.00 60.88 102 ILE A CA 1
ATOM 801 C C . ILE A 1 102 ? -3.442 10.946 -17.159 1.00 60.88 102 ILE A C 1
ATOM 803 O O . ILE A 1 102 ? -4.663 11.072 -17.205 1.00 60.88 102 ILE A O 1
ATOM 807 N N . LEU A 1 103 ? -2.725 11.331 -16.100 1.00 57.53 103 LEU A N 1
ATOM 808 C CA . LEU A 1 103 ? -3.314 11.993 -14.936 1.00 57.53 103 LEU A CA 1
ATOM 809 C C . LEU A 1 103 ? -3.720 13.443 -15.247 1.00 57.53 103 LEU A C 1
ATOM 811 O O . LEU A 1 103 ? -4.794 13.858 -14.833 1.00 57.53 103 LEU A O 1
ATOM 815 N N . LYS A 1 104 ? -2.918 14.170 -16.035 1.00 58.28 104 LYS A N 1
ATOM 816 C CA . LYS A 1 104 ? -3.145 15.580 -16.389 1.00 58.28 104 LYS A CA 1
ATOM 817 C C . LYS A 1 104 ? -4.196 15.772 -17.490 1.00 58.28 104 LYS A C 1
ATOM 819 O O . LYS A 1 104 ? -5.029 16.656 -17.385 1.00 58.28 104 LYS A O 1
ATOM 824 N N . LYS A 1 105 ? -4.249 14.889 -18.497 1.00 53.09 105 LYS A N 1
ATOM 825 C CA . LYS A 1 105 ? -5.275 14.908 -19.563 1.00 53.09 105 LYS A CA 1
ATOM 826 C C . LYS A 1 105 ? -6.695 14.657 -19.031 1.00 53.09 105 LYS A C 1
ATOM 828 O O . LYS A 1 105 ? -7.656 14.987 -19.704 1.00 53.09 105 LYS A O 1
ATOM 833 N N . HIS A 1 106 ? -6.820 14.104 -17.824 1.00 50.25 106 HIS A N 1
ATOM 834 C CA . HIS A 1 106 ? -8.095 13.902 -17.132 1.00 50.25 106 HIS A CA 1
ATOM 835 C C . HIS A 1 106 ? -8.428 14.995 -16.101 1.00 50.25 106 HIS A C 1
ATOM 837 O O . HIS A 1 106 ? -9.461 14.899 -15.442 1.00 50.25 106 HIS A O 1
ATOM 843 N N . GLU A 1 107 ? -7.558 15.994 -15.929 1.00 50.25 107 GLU A N 1
ATOM 844 C CA . GLU A 1 107 ? -7.766 17.129 -15.020 1.00 50.25 107 GLU A CA 1
ATOM 845 C C . GLU A 1 107 ? -8.364 18.347 -15.752 1.00 50.25 107 GLU A C 1
ATOM 847 O O . GLU A 1 107 ? -9.070 19.137 -15.132 1.00 50.25 107 GLU A O 1
ATOM 852 N N . ASP A 1 108 ? -8.163 18.446 -17.075 1.00 39.81 108 ASP A N 1
ATOM 853 C CA . ASP A 1 108 ? -8.658 19.542 -17.927 1.00 39.81 108 ASP A CA 1
ATOM 854 C C . ASP A 1 108 ? -10.034 19.275 -18.587 1.00 39.81 108 ASP A C 1
ATOM 856 O O . ASP A 1 108 ? -10.632 20.187 -19.155 1.00 39.81 108 ASP A O 1
ATOM 860 N N . GLU A 1 109 ? -10.585 18.060 -18.491 1.00 46.25 109 GLU A N 1
ATOM 861 C CA . GLU A 1 109 ? -11.940 17.737 -18.971 1.00 46.25 109 GLU A CA 1
ATOM 862 C C . GLU A 1 109 ? -12.935 17.770 -17.804 1.00 46.25 109 GLU A C 1
ATOM 864 O O . GLU A 1 109 ? -13.378 16.753 -17.264 1.00 46.25 109 GLU A O 1
ATOM 869 N N . GLY A 1 110 ? -13.277 18.991 -17.394 1.00 46.72 110 GLY A N 1
ATOM 870 C CA . GLY A 1 110 ? -14.558 19.233 -16.751 1.00 46.72 110 GLY A CA 1
ATOM 871 C C . GLY A 1 110 ? -15.689 18.851 -17.709 1.00 46.72 110 GLY A C 1
ATOM 872 O O . GLY A 1 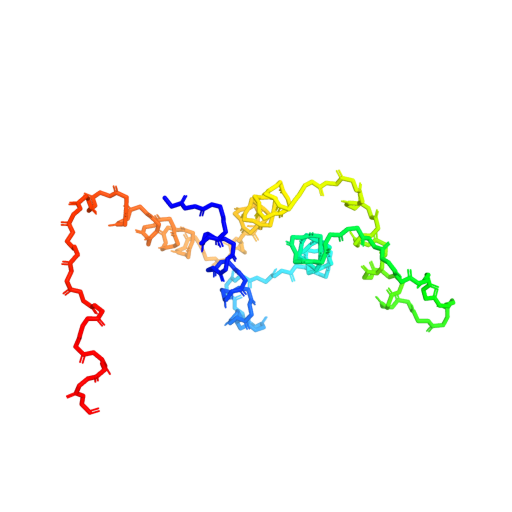110 ? -15.788 19.412 -18.793 1.00 46.72 110 GLY A O 1
ATOM 873 N N . ASP A 1 111 ? -16.534 17.930 -17.251 1.00 47.69 111 ASP A N 1
ATOM 874 C CA . ASP A 1 111 ? -17.834 17.553 -17.814 1.00 47.69 111 ASP A CA 1
ATOM 875 C C . ASP A 1 111 ? -17.839 16.802 -19.160 1.00 47.69 111 ASP A C 1
ATOM 877 O O . ASP A 1 111 ? -17.716 17.372 -20.240 1.00 47.69 111 ASP A O 1
ATOM 881 N N . SER A 1 112 ? -18.079 15.492 -19.077 1.00 40.25 112 SER A N 1
ATOM 882 C CA . SER A 1 112 ? -18.953 14.760 -20.002 1.00 40.25 112 SER A CA 1
ATOM 883 C C . SER A 1 112 ? -19.292 13.408 -19.387 1.00 40.25 112 SER A C 1
ATOM 885 O O . SER A 1 112 ? -18.680 12.369 -19.644 1.00 40.25 112 SER A O 1
ATOM 887 N N . ALA A 1 113 ? -20.302 13.432 -18.528 1.00 48.59 113 ALA A N 1
ATOM 888 C CA . ALA A 1 113 ? -21.061 12.250 -18.178 1.00 48.59 113 ALA A CA 1
ATOM 889 C C . ALA A 1 113 ? -21.747 11.687 -19.437 1.00 48.59 113 ALA A C 1
ATOM 891 O O . ALA A 1 113 ? -22.848 12.126 -19.712 1.00 48.59 113 ALA A O 1
ATOM 892 N N . GLN A 1 114 ? -21.138 10.758 -20.198 1.00 48.91 114 GLN A N 1
ATOM 893 C CA . GLN A 1 114 ? -21.874 9.846 -21.106 1.00 48.91 114 GLN A CA 1
ATOM 894 C C . GLN A 1 114 ? -21.016 8.724 -21.756 1.00 48.91 114 GLN A C 1
ATOM 896 O O . GLN A 1 114 ? -20.981 8.605 -22.976 1.00 48.91 114 GLN A O 1
ATOM 901 N N . HIS A 1 115 ? -20.337 7.851 -20.997 1.00 42.69 115 HIS A N 1
ATOM 902 C CA . HIS A 1 115 ? -19.757 6.635 -21.622 1.00 42.69 115 HIS A CA 1
ATOM 903 C C . HIS A 1 115 ? -19.853 5.337 -20.805 1.00 42.69 115 HIS A C 1
ATOM 905 O O . HIS A 1 115 ? -19.185 4.357 -21.107 1.00 42.69 115 HIS A O 1
ATOM 911 N N . ILE A 1 116 ? -20.706 5.297 -19.776 1.00 44.84 116 ILE A N 1
ATOM 912 C CA . ILE A 1 116 ? -20.936 4.067 -18.990 1.00 44.84 116 ILE A CA 1
ATOM 913 C C . ILE A 1 116 ? -22.309 3.430 -19.291 1.00 44.84 116 ILE A C 1
ATOM 915 O O . ILE A 1 116 ? -22.579 2.325 -18.844 1.00 44.84 116 ILE A O 1
ATOM 919 N N . LYS A 1 117 ? -23.171 4.052 -20.113 1.00 43.12 117 LYS A N 1
ATOM 920 C CA . LYS A 1 117 ? -24.491 3.475 -20.445 1.00 43.12 117 LYS A CA 1
ATOM 921 C C . LYS A 1 117 ? -24.502 2.487 -21.622 1.00 43.12 117 LYS A C 1
ATOM 923 O O . LYS A 1 117 ? -25.466 1.744 -21.738 1.00 43.12 117 LYS A O 1
ATOM 928 N N . ASP A 1 118 ? -23.443 2.407 -22.427 1.00 42.03 118 ASP A N 1
ATOM 929 C CA . ASP A 1 118 ? -23.460 1.591 -23.658 1.00 42.03 118 ASP A CA 1
ATOM 930 C C . ASP A 1 118 ? -22.861 0.181 -23.493 1.00 42.03 118 ASP A C 1
ATOM 932 O O . ASP A 1 118 ? -22.819 -0.585 -24.450 1.00 42.03 118 ASP A O 1
ATOM 936 N N . ILE A 1 119 ? -22.409 -0.193 -22.290 1.00 47.31 119 ILE A N 1
ATOM 937 C CA . ILE A 1 119 ? -21.788 -1.510 -22.037 1.00 47.31 119 ILE A CA 1
ATOM 938 C C . ILE A 1 119 ? -22.777 -2.517 -21.414 1.00 47.31 119 ILE A C 1
ATOM 940 O O . ILE A 1 119 ? -22.545 -3.717 -21.484 1.00 47.31 119 ILE A O 1
ATOM 944 N N . GLU A 1 120 ? -23.921 -2.074 -20.879 1.00 37.69 120 GLU A N 1
ATOM 945 C CA . GLU A 1 120 ? -24.948 -2.962 -20.289 1.00 37.69 120 GLU A CA 1
ATOM 946 C C . GLU A 1 120 ? -26.133 -3.281 -21.229 1.00 37.69 120 GLU A C 1
ATOM 948 O O . GLU A 1 120 ? -27.148 -3.813 -20.786 1.00 37.69 120 GLU A O 1
ATOM 953 N N . SER A 1 121 ? -26.066 -2.962 -22.527 1.00 45.62 121 SER A N 1
ATOM 954 C CA . SER A 1 121 ? -27.157 -3.257 -23.486 1.00 45.62 121 SER A CA 1
ATOM 955 C C . SER A 1 121 ? -26.704 -3.911 -24.799 1.00 45.62 121 SER A C 1
ATOM 957 O O . SER A 1 121 ? -27.398 -3.790 -25.808 1.00 45.62 121 SER A O 1
ATOM 959 N N . ALA A 1 122 ? -25.582 -4.636 -24.784 1.00 38.78 122 ALA A N 1
ATOM 960 C CA . ALA A 1 122 ? -25.145 -5.502 -25.884 1.00 38.78 122 ALA A CA 1
ATOM 961 C C . ALA A 1 122 ? -25.061 -6.967 -25.439 1.00 38.78 122 ALA A C 1
ATOM 963 O O . ALA A 1 122 ? -24.607 -7.206 -24.297 1.00 38.78 122 ALA A O 1
#

pLDDT: mean 75.81, std 18.61, range [37.69, 94.56]

Organism: Moesziomyces aphidis (NCBI:txid84754)

Foldseek 3Di:
DALVVLLVVLVVCVVPADCPHLFHQDPVLVLLLLLLVCCLPVNADDDDQDDPVCPVSNSSSVSNNVCHPPHNSRSSNVNSVSSLPRPRPPPDPPVNVVVVCVVVVVVPDDDDPDDPPPPVPD

Secondary structure (DSSP, 8-state):
--HHHHHHHHHHHHHH--TTSS----HHHHHHHHHHHHHHHT-S--SPPPPTT-HHHHHHHHHHHTTTT--HHHHHHHHHHHHHHS---TT-THHHHHHHHHHHTTTS------SSSSSS--

Sequence (122 aa):
MSVEAKFNKAVSIVGSLPKDGPVQPTQDDQLKFYGFYKQATIGDVNTKKPGMFDLTGKYKWEAWNKNQGMSKEDAQQAYVDALLQLPLCPSRRSSYIAIQQILKKHEDEGDSAQHIKDIESA